Protein AF-A0A968Y5Z3-F1 (afdb_monomer)

Structure (mmCIF, N/CA/C/O backbone):
data_AF-A0A968Y5Z3-F1
#
_entry.id   AF-A0A968Y5Z3-F1
#
loop_
_atom_site.group_PDB
_atom_site.id
_atom_site.type_symbol
_atom_site.label_atom_id
_atom_site.label_alt_id
_atom_site.label_comp_id
_atom_site.label_asym_id
_atom_site.label_entity_id
_atom_site.label_seq_id
_atom_site.pdbx_PDB_ins_code
_atom_site.Cartn_x
_atom_site.Cartn_y
_atom_site.Cartn_z
_atom_site.occupancy
_atom_site.B_iso_or_equiv
_atom_site.auth_seq_id
_atom_site.auth_comp_id
_atom_site.auth_asym_id
_atom_site.auth_atom_id
_atom_site.pdbx_PDB_model_num
ATOM 1 N N . THR A 1 1 ? 39.212 12.136 -32.147 1.00 37.09 1 THR A N 1
ATOM 2 C CA . THR A 1 1 ? 39.948 11.109 -31.379 1.00 37.09 1 THR A CA 1
ATOM 3 C C . THR A 1 1 ? 40.664 11.855 -30.279 1.00 37.09 1 THR A C 1
ATOM 5 O O . THR A 1 1 ? 41.360 12.799 -30.607 1.00 37.09 1 THR A O 1
ATOM 8 N N . ASP A 1 2 ? 40.504 11.615 -28.990 1.00 39.16 2 ASP A N 1
ATOM 9 C CA . ASP A 1 2 ? 39.775 10.607 -28.227 1.00 39.16 2 ASP A CA 1
ATOM 10 C C . ASP A 1 2 ? 39.703 11.128 -26.771 1.00 39.16 2 ASP A C 1
ATOM 12 O O . ASP A 1 2 ? 40.604 11.853 -26.360 1.00 39.16 2 ASP A O 1
ATOM 16 N N . ASN A 1 3 ? 38.614 10.790 -26.075 1.00 37.12 3 ASN A N 1
ATOM 17 C CA . ASN A 1 3 ? 38.412 10.570 -24.626 1.00 37.12 3 ASN A CA 1
ATOM 18 C C . ASN A 1 3 ? 39.207 11.376 -23.563 1.00 37.12 3 ASN A C 1
ATOM 20 O O . ASN A 1 3 ? 40.428 11.388 -23.549 1.00 37.12 3 ASN A O 1
ATOM 24 N N . SER A 1 4 ? 38.577 12.131 -22.648 1.00 42.28 4 SER A N 1
ATOM 25 C CA . SER A 1 4 ? 37.665 11.771 -21.525 1.00 42.28 4 SER A CA 1
ATOM 26 C C . SER A 1 4 ? 38.395 11.638 -20.175 1.00 42.28 4 SER A C 1
ATOM 28 O O . SER A 1 4 ? 39.123 10.675 -19.986 1.00 42.28 4 SER A O 1
ATOM 30 N N . ALA A 1 5 ? 38.062 12.563 -19.253 1.00 43.66 5 ALA A N 1
ATOM 31 C CA . ALA A 1 5 ? 38.069 12.497 -17.773 1.00 43.66 5 ALA A CA 1
ATOM 32 C C . ALA A 1 5 ? 39.408 12.149 -17.061 1.00 43.66 5 ALA A C 1
ATOM 34 O O . ALA A 1 5 ? 40.241 11.423 -17.568 1.00 43.66 5 ALA A O 1
ATOM 35 N N . ILE A 1 6 ? 39.741 12.636 -15.863 1.00 43.03 6 ILE A N 1
ATOM 36 C CA . ILE A 1 6 ? 39.015 12.607 -14.587 1.00 43.03 6 ILE A CA 1
ATOM 37 C C . ILE A 1 6 ? 39.692 13.641 -13.668 1.00 43.03 6 ILE A C 1
ATOM 39 O O . ILE A 1 6 ? 40.919 13.669 -13.589 1.00 43.03 6 ILE A O 1
ATOM 43 N N . ASN A 1 7 ? 38.929 14.428 -12.904 1.00 36.16 7 ASN A N 1
ATOM 44 C CA . ASN A 1 7 ? 39.408 14.827 -11.583 1.00 36.16 7 ASN A CA 1
ATOM 45 C C . ASN A 1 7 ? 38.279 14.815 -10.556 1.00 36.16 7 ASN A C 1
ATOM 47 O O . ASN A 1 7 ? 37.218 15.410 -10.735 1.00 36.16 7 ASN A O 1
ATOM 51 N N . LEU A 1 8 ? 38.561 14.034 -9.522 1.00 50.91 8 LEU A N 1
ATOM 52 C CA . LEU A 1 8 ? 37.775 13.728 -8.345 1.00 50.91 8 LEU A CA 1
ATOM 53 C C . LEU A 1 8 ? 37.646 14.953 -7.436 1.00 50.91 8 LEU A C 1
ATOM 55 O O . LEU A 1 8 ? 38.593 15.723 -7.299 1.00 50.91 8 LEU A O 1
ATOM 59 N N . GLY A 1 9 ? 36.538 15.016 -6.698 1.00 41.41 9 GLY A N 1
ATOM 60 C CA . GLY A 1 9 ? 36.532 15.645 -5.378 1.00 41.41 9 GLY A CA 1
ATOM 61 C C . GLY A 1 9 ? 35.395 16.630 -5.156 1.00 41.41 9 GLY A C 1
ATOM 62 O O . GLY A 1 9 ? 35.517 17.804 -5.483 1.00 41.41 9 GLY A O 1
ATOM 63 N N . GLY A 1 10 ? 34.316 16.162 -4.530 1.00 30.84 10 GLY A N 1
ATOM 64 C CA . GLY A 1 10 ? 33.240 17.019 -4.043 1.00 30.84 10 GLY A CA 1
ATOM 65 C C . GLY A 1 10 ? 32.249 16.238 -3.189 1.00 30.84 10 GLY A C 1
ATOM 66 O O . GLY A 1 10 ? 31.299 15.675 -3.712 1.00 30.84 10 GLY A O 1
ATOM 67 N N . THR A 1 11 ? 32.563 16.163 -1.898 1.00 45.25 11 THR A N 1
ATOM 68 C CA . THR A 1 11 ? 31.740 15.857 -0.717 1.00 45.25 11 THR A CA 1
ATOM 69 C C . THR A 1 11 ? 30.274 15.464 -0.950 1.00 45.25 11 THR A C 1
ATOM 71 O O . THR A 1 11 ? 29.470 16.285 -1.381 1.00 45.25 11 THR A O 1
ATOM 74 N N . VAL A 1 12 ? 29.889 14.254 -0.526 1.00 49.91 12 VAL A N 1
ATOM 75 C CA . VAL A 1 12 ? 28.487 13.944 -0.189 1.00 49.91 12 VAL A CA 1
ATOM 76 C C . VAL A 1 12 ? 28.406 13.442 1.251 1.00 49.91 12 VAL A C 1
ATOM 78 O O . VAL A 1 12 ? 28.542 12.260 1.556 1.00 49.91 12 VAL A O 1
ATOM 81 N N . GLU A 1 13 ? 28.223 14.392 2.162 1.00 42.31 13 GLU A N 1
ATOM 82 C CA . GLU A 1 13 ? 27.732 14.132 3.509 1.00 42.31 13 GLU A CA 1
ATOM 83 C C . GLU A 1 13 ? 26.239 13.771 3.431 1.00 42.31 13 GLU A C 1
ATOM 85 O O . GLU A 1 13 ? 25.446 14.497 2.839 1.00 42.31 13 GLU A O 1
ATOM 90 N N . GLY A 1 14 ? 25.866 12.635 4.028 1.00 47.66 14 GLY A N 1
ATOM 91 C CA . GLY A 1 14 ? 24.551 12.415 4.641 1.00 47.66 14 GLY A CA 1
ATOM 92 C C . GLY A 1 14 ? 23.299 12.722 3.812 1.00 47.66 14 GLY A C 1
ATOM 93 O O . GLY A 1 14 ? 22.448 13.483 4.258 1.00 47.66 14 GLY A O 1
ATOM 94 N N . GLY A 1 15 ? 23.121 12.076 2.662 1.00 36.69 15 GLY A N 1
ATOM 95 C CA . GLY A 1 15 ? 21.826 11.985 1.986 1.00 36.69 15 GLY A CA 1
ATOM 96 C C . GLY A 1 15 ? 21.495 10.518 1.784 1.00 36.69 15 GLY A C 1
ATOM 97 O O . GLY A 1 15 ? 22.310 9.793 1.220 1.00 36.69 15 GLY A O 1
ATOM 98 N N . GLN A 1 16 ? 20.352 10.061 2.298 1.00 39.41 16 GLN A N 1
ATOM 99 C CA . GLN A 1 16 ? 19.882 8.685 2.143 1.00 39.41 16 GLN A CA 1
ATOM 100 C C . GLN A 1 16 ? 20.098 8.237 0.692 1.00 39.41 16 GLN A C 1
ATOM 102 O O . GLN A 1 16 ? 19.520 8.813 -0.228 1.00 39.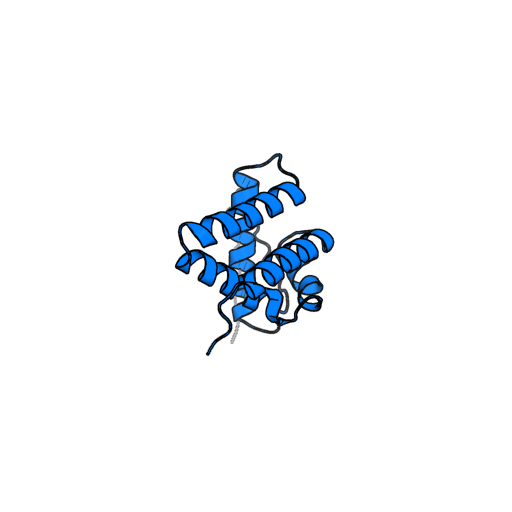41 16 GLN A O 1
ATOM 107 N N . ASN A 1 17 ? 20.966 7.239 0.500 1.00 33.91 17 ASN A N 1
ATOM 108 C CA . ASN A 1 17 ? 21.081 6.509 -0.752 1.00 33.91 17 ASN A CA 1
ATOM 109 C C . ASN A 1 17 ? 19.707 5.883 -0.989 1.00 33.91 17 ASN A C 1
ATOM 111 O O . ASN A 1 17 ? 19.419 4.797 -0.488 1.00 33.91 17 ASN A O 1
ATOM 115 N N . VAL A 1 18 ? 18.832 6.586 -1.706 1.00 41.16 18 VAL A N 1
ATOM 116 C CA . VAL A 1 18 ? 17.717 5.948 -2.388 1.00 41.16 18 VAL A CA 1
ATOM 117 C C . VAL A 1 18 ? 18.409 5.117 -3.446 1.00 41.16 18 VAL A C 1
ATOM 119 O O . VAL A 1 18 ? 18.777 5.615 -4.507 1.00 41.16 18 VAL A O 1
ATOM 122 N N . THR A 1 19 ? 18.750 3.883 -3.086 1.00 43.12 19 THR A N 1
ATOM 123 C CA . THR A 1 19 ? 19.273 2.920 -4.032 1.00 43.12 19 THR A CA 1
ATOM 124 C C . THR A 1 19 ? 18.212 2.855 -5.120 1.00 43.12 19 THR A C 1
ATOM 126 O O . THR A 1 19 ? 17.107 2.368 -4.879 1.00 43.12 19 THR A O 1
ATOM 129 N N . GLN A 1 20 ? 18.496 3.431 -6.291 1.00 42.78 20 GLN A N 1
ATOM 130 C CA . GLN A 1 20 ? 17.753 3.134 -7.507 1.00 42.78 20 GLN A CA 1
ATOM 131 C C . GLN A 1 20 ? 18.045 1.665 -7.797 1.00 42.78 20 GLN A C 1
ATOM 133 O O . GLN A 1 20 ? 18.906 1.319 -8.602 1.00 42.78 20 GLN A O 1
ATOM 138 N N . ASN A 1 21 ? 17.397 0.779 -7.046 1.00 49.06 21 ASN A N 1
ATOM 139 C CA . ASN A 1 21 ? 17.402 -0.629 -7.344 1.00 49.06 21 ASN A CA 1
ATOM 140 C C . ASN A 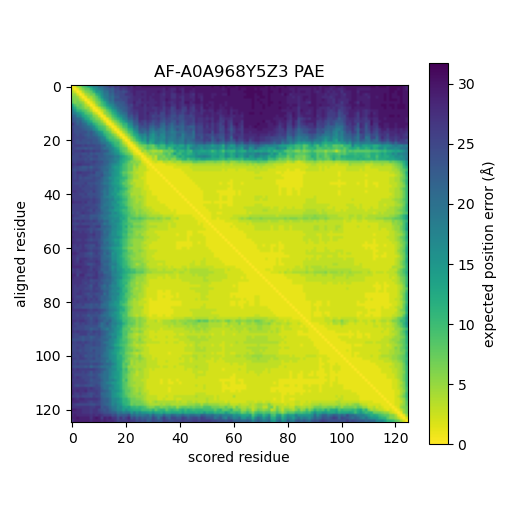1 21 ? 16.776 -0.724 -8.730 1.00 49.06 21 ASN A C 1
ATOM 142 O O . ASN A 1 21 ? 15.618 -0.353 -8.925 1.00 49.06 21 ASN A O 1
ATOM 146 N N . ASN A 1 22 ? 17.577 -1.165 -9.695 1.00 51.72 22 ASN A N 1
ATOM 147 C CA . ASN A 1 22 ? 17.180 -1.384 -11.076 1.00 51.72 22 ASN A CA 1
ATOM 148 C C . ASN A 1 22 ? 16.233 -2.596 -11.142 1.00 51.72 22 ASN A C 1
ATOM 150 O O . ASN A 1 22 ? 16.584 -3.655 -11.662 1.00 51.72 22 ASN A O 1
ATOM 154 N N . TYR A 1 23 ? 15.057 -2.476 -10.525 1.00 60.84 23 TYR A N 1
ATOM 155 C CA . TYR A 1 23 ? 13.988 -3.449 -10.638 1.00 60.84 23 TYR A CA 1
ATOM 156 C C . TYR A 1 23 ? 13.436 -3.351 -12.050 1.00 60.84 23 TYR A C 1
ATOM 158 O O . TYR A 1 23 ? 12.985 -2.293 -12.490 1.00 60.84 23 TYR A O 1
ATOM 166 N N . ASN A 1 24 ? 13.497 -4.466 -12.772 1.00 65.12 24 ASN A N 1
ATOM 167 C CA . ASN A 1 24 ? 12.948 -4.559 -14.112 1.00 65.12 24 ASN A CA 1
ATOM 168 C C . ASN A 1 24 ? 11.419 -4.636 -14.018 1.00 65.12 24 ASN A C 1
ATOM 170 O O . ASN A 1 24 ? 10.837 -5.722 -14.044 1.00 65.12 24 ASN A O 1
ATOM 174 N N . PHE A 1 25 ? 10.783 -3.479 -13.846 1.00 69.19 25 PHE A N 1
ATOM 175 C CA . PHE A 1 25 ? 9.337 -3.367 -13.931 1.00 69.19 25 PHE A CA 1
ATOM 176 C C . PHE A 1 25 ? 8.908 -3.609 -15.382 1.00 69.19 25 PHE A C 1
ATOM 178 O O . PHE A 1 25 ? 9.446 -2.963 -16.283 1.00 69.19 25 PHE A O 1
ATOM 185 N N . PRO A 1 26 ? 7.952 -4.516 -15.635 1.00 65.19 26 PRO A N 1
ATOM 186 C CA . PRO A 1 26 ? 7.441 -4.752 -16.982 1.00 65.19 26 PRO A CA 1
ATOM 187 C C . PRO A 1 26 ? 6.793 -3.504 -17.603 1.00 65.19 26 PRO A C 1
ATOM 189 O O . PRO A 1 26 ? 6.775 -3.385 -18.825 1.00 65.19 26 PRO A O 1
ATOM 192 N N . GLU A 1 27 ? 6.302 -2.563 -16.786 1.00 67.00 27 GLU A N 1
ATOM 193 C CA . GLU A 1 27 ? 5.684 -1.322 -17.256 1.00 67.00 27 GLU A CA 1
ATOM 194 C C . GLU A 1 27 ? 6.342 -0.068 -16.649 1.00 67.00 27 GLU A C 1
ATOM 196 O O . GLU A 1 27 ? 6.495 0.014 -15.428 1.00 67.00 27 GLU A O 1
ATOM 201 N N . PRO A 1 28 ? 6.646 0.974 -17.451 1.00 70.12 28 PRO A N 1
ATOM 202 C CA . PRO A 1 28 ? 7.230 2.224 -16.948 1.00 70.12 28 PRO A CA 1
ATOM 203 C C . PRO A 1 28 ? 6.380 2.909 -15.868 1.00 70.12 28 PRO A C 1
ATOM 205 O O . PRO A 1 28 ? 6.910 3.455 -14.905 1.00 70.12 28 PRO A O 1
ATOM 208 N N . LYS A 1 29 ? 5.047 2.827 -15.992 1.00 84.44 29 LYS A N 1
ATOM 209 C CA . LYS A 1 29 ? 4.103 3.386 -15.009 1.00 84.44 29 LYS A CA 1
ATOM 210 C C . LYS A 1 29 ? 4.138 2.644 -13.673 1.00 84.44 29 LYS A C 1
ATOM 212 O O . LYS A 1 29 ? 3.813 3.229 -12.643 1.00 84.44 29 LYS A O 1
ATOM 217 N N . GLN A 1 30 ? 4.549 1.375 -13.674 1.00 87.06 30 GLN A N 1
ATOM 218 C CA . GLN A 1 30 ? 4.671 0.584 -12.455 1.00 87.06 30 GLN A CA 1
ATOM 219 C C . GLN A 1 30 ? 5.844 1.057 -11.602 1.00 87.06 30 GLN A C 1
ATOM 221 O O . GLN A 1 30 ? 5.707 1.092 -10.383 1.00 87.06 30 GLN A O 1
ATOM 226 N N . ALA A 1 31 ? 6.945 1.503 -12.211 1.00 87.75 31 ALA A N 1
ATOM 227 C CA . ALA A 1 31 ? 8.061 2.092 -11.476 1.00 87.75 31 ALA A CA 1
ATOM 228 C C . ALA A 1 31 ? 7.632 3.368 -10.725 1.00 87.75 31 ALA A C 1
ATOM 230 O O . ALA A 1 31 ? 7.843 3.474 -9.519 1.00 87.75 31 ALA A O 1
ATOM 231 N N . GLU A 1 32 ? 6.959 4.298 -11.410 1.00 90.50 32 GLU A N 1
ATOM 232 C CA . GLU A 1 32 ? 6.470 5.556 -10.821 1.00 90.50 32 GLU A CA 1
ATOM 233 C C . GLU A 1 32 ? 5.426 5.319 -9.716 1.00 90.50 32 GLU A C 1
ATOM 235 O O . GLU A 1 32 ? 5.506 5.897 -8.628 1.00 90.50 32 GLU A O 1
ATOM 240 N N . ALA A 1 33 ? 4.469 4.419 -9.958 1.00 93.38 33 ALA A N 1
ATOM 241 C CA . ALA A 1 33 ? 3.460 4.058 -8.967 1.00 93.38 33 ALA A CA 1
ATOM 242 C C . ALA A 1 33 ? 4.089 3.375 -7.738 1.00 93.38 33 ALA A C 1
ATOM 244 O O . ALA A 1 33 ? 3.717 3.672 -6.602 1.00 93.38 33 ALA A O 1
ATOM 245 N N . THR A 1 34 ? 5.087 2.510 -7.949 1.00 93.19 34 THR A N 1
ATOM 246 C CA . THR A 1 34 ? 5.826 1.851 -6.860 1.00 93.19 34 THR A CA 1
ATOM 247 C C . THR A 1 34 ? 6.623 2.862 -6.050 1.00 93.19 34 THR A C 1
ATOM 249 O O . THR A 1 34 ? 6.595 2.803 -4.823 1.00 93.19 34 THR A O 1
ATOM 252 N N . GLN A 1 35 ? 7.269 3.830 -6.706 1.00 92.19 35 GLN A N 1
ATOM 253 C CA . GLN A 1 35 ? 7.962 4.915 -6.016 1.00 92.19 35 GLN A CA 1
ATOM 254 C C . GLN A 1 35 ? 6.989 5.737 -5.165 1.00 92.19 35 GLN A C 1
ATOM 256 O O . GLN A 1 35 ? 7.256 5.979 -3.994 1.00 92.19 35 GLN A O 1
ATOM 261 N N . THR A 1 36 ? 5.817 6.073 -5.709 1.00 95.25 36 THR A N 1
ATOM 262 C CA . THR A 1 36 ? 4.776 6.816 -4.980 1.00 95.25 36 THR A CA 1
ATOM 263 C C . THR A 1 36 ? 4.327 6.078 -3.712 1.00 95.25 36 THR A C 1
ATOM 265 O O . THR A 1 36 ? 4.154 6.687 -2.654 1.00 95.25 36 THR A O 1
ATOM 268 N N . VAL A 1 37 ? 4.159 4.753 -3.787 1.00 95.94 37 VAL A N 1
ATOM 269 C CA . VAL A 1 37 ? 3.833 3.925 -2.614 1.00 95.94 37 VAL A CA 1
ATOM 270 C C . VAL A 1 37 ? 5.018 3.829 -1.650 1.00 95.94 37 VAL A C 1
A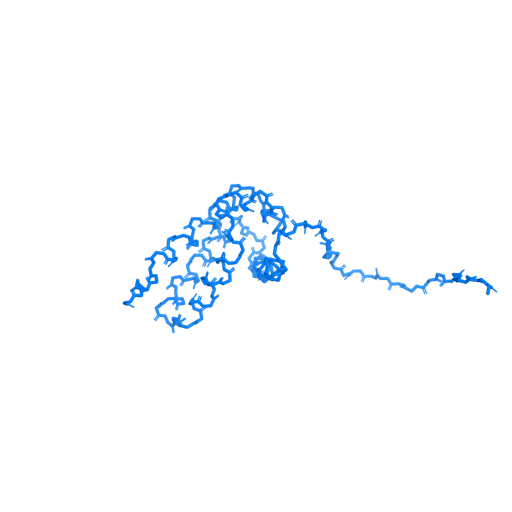TOM 272 O O . VAL A 1 37 ? 4.815 3.919 -0.441 1.00 95.94 37 VAL A O 1
ATOM 275 N N . SER A 1 38 ? 6.247 3.696 -2.151 1.00 94.69 38 SER A N 1
ATOM 276 C CA . SER A 1 38 ? 7.459 3.711 -1.321 1.00 94.69 38 SER A CA 1
ATOM 277 C C . SER A 1 38 ? 7.552 5.0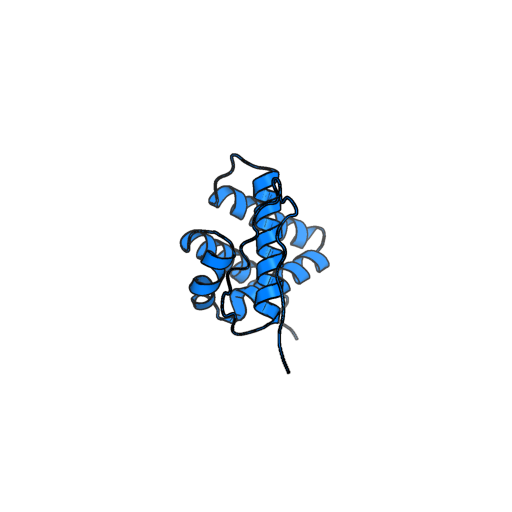03 -0.511 1.00 94.69 38 SER A C 1
ATOM 279 O O . SER A 1 38 ? 7.749 4.950 0.703 1.00 94.69 38 SER A O 1
ATOM 281 N N . ASP A 1 39 ? 7.342 6.154 -1.147 1.00 95.25 39 ASP A N 1
ATOM 282 C CA . ASP A 1 39 ? 7.404 7.462 -0.495 1.00 95.25 39 ASP A CA 1
ATOM 283 C C . ASP A 1 39 ? 6.342 7.591 0.604 1.00 95.25 39 ASP A C 1
ATOM 285 O O . ASP A 1 39 ? 6.645 8.058 1.704 1.00 95.25 39 ASP A O 1
ATOM 289 N N . LEU A 1 40 ? 5.120 7.101 0.356 1.00 95.81 40 LEU A N 1
ATOM 290 C CA . LEU A 1 40 ? 4.071 7.031 1.377 1.00 95.81 40 LEU A CA 1
ATOM 291 C C . LEU A 1 40 ? 4.507 6.177 2.575 1.00 95.81 40 LEU A C 1
ATOM 293 O O . LEU A 1 40 ? 4.391 6.615 3.720 1.00 95.81 40 LEU A O 1
ATOM 297 N N . LEU A 1 41 ? 5.007 4.963 2.332 1.00 94.75 41 LEU A N 1
ATOM 298 C CA . LEU A 1 41 ? 5.426 4.057 3.404 1.00 94.75 41 LEU A CA 1
ATOM 299 C C . LEU A 1 41 ? 6.599 4.635 4.204 1.00 94.75 41 LEU A C 1
ATOM 301 O O . LEU A 1 41 ? 6.630 4.511 5.429 1.00 94.75 41 LEU A O 1
ATOM 305 N N . GLN A 1 42 ? 7.547 5.298 3.539 1.00 93.62 42 GLN A N 1
ATOM 306 C CA . GLN A 1 42 ? 8.659 5.978 4.200 1.00 93.62 42 GLN A CA 1
ATOM 307 C C . GLN A 1 42 ? 8.195 7.172 5.037 1.00 93.62 42 GLN A C 1
ATOM 309 O O . GLN A 1 42 ? 8.691 7.359 6.148 1.00 93.62 42 GLN A O 1
ATOM 314 N N . ASP A 1 43 ? 7.239 7.961 4.549 1.00 95.88 43 ASP A N 1
ATOM 315 C CA . ASP A 1 43 ? 6.682 9.081 5.305 1.00 95.88 43 ASP A CA 1
ATOM 316 C C . ASP A 1 43 ? 5.931 8.597 6.556 1.00 95.88 43 ASP A C 1
ATOM 318 O O . ASP A 1 43 ? 6.132 9.134 7.647 1.00 95.88 43 ASP A O 1
ATOM 322 N N . ILE A 1 44 ? 5.155 7.512 6.446 1.00 95.06 44 ILE A N 1
ATOM 323 C CA . ILE A 1 44 ? 4.512 6.876 7.605 1.00 95.06 44 ILE A CA 1
ATOM 324 C C . ILE A 1 44 ? 5.575 6.374 8.592 1.00 95.06 44 ILE A C 1
ATOM 326 O O . ILE A 1 44 ? 5.503 6.704 9.774 1.00 95.06 44 ILE A O 1
ATOM 330 N N . ARG A 1 45 ? 6.606 5.654 8.127 1.00 94.38 45 ARG A N 1
ATOM 331 C CA . ARG A 1 45 ? 7.724 5.190 8.974 1.00 94.38 45 ARG A CA 1
ATOM 332 C C . ARG A 1 45 ? 8.434 6.339 9.686 1.00 94.38 45 ARG A C 1
ATOM 334 O O . ARG A 1 45 ? 8.790 6.213 10.851 1.00 94.38 45 ARG A O 1
ATOM 341 N N . ARG A 1 46 ? 8.616 7.480 9.016 1.00 95.56 46 ARG A N 1
ATOM 342 C CA . ARG A 1 46 ? 9.241 8.669 9.611 1.00 95.56 46 ARG A CA 1
ATOM 343 C C . ARG A 1 46 ? 8.373 9.283 10.710 1.00 95.56 46 ARG A C 1
ATOM 345 O O . ARG A 1 46 ? 8.908 9.728 11.721 1.00 95.56 46 ARG A O 1
ATOM 352 N N . ARG A 1 47 ? 7.050 9.307 10.526 1.00 96.81 47 ARG A N 1
ATOM 353 C CA . ARG A 1 47 ? 6.093 9.809 11.530 1.00 96.81 47 ARG A CA 1
ATOM 354 C C . ARG A 1 47 ? 5.908 8.844 12.701 1.00 96.81 47 ARG A C 1
ATOM 356 O O . ARG A 1 47 ? 5.693 9.294 13.823 1.00 96.81 47 ARG A O 1
ATOM 363 N N . TYR A 1 48 ? 6.018 7.543 12.447 1.00 95.12 48 TYR A N 1
ATOM 364 C CA . TYR A 1 48 ? 5.824 6.474 13.425 1.00 95.12 48 TYR A CA 1
ATOM 365 C C . TYR A 1 48 ? 7.055 5.554 13.474 1.00 95.12 48 TYR A C 1
ATOM 367 O O . TYR A 1 48 ? 6.973 4.390 13.088 1.00 95.12 48 TYR A O 1
ATOM 375 N N . PRO A 1 49 ? 8.209 6.039 13.968 1.00 93.75 49 PRO A N 1
ATOM 376 C CA . PRO A 1 49 ? 9.477 5.307 13.890 1.00 93.75 49 PRO A CA 1
ATOM 377 C C . PRO A 1 49 ? 9.519 4.019 14.725 1.00 93.75 49 PRO A C 1
ATOM 379 O O . PRO A 1 49 ? 10.420 3.209 14.542 1.00 93.75 49 PRO A O 1
ATOM 382 N N . GLN A 1 50 ? 8.574 3.841 15.652 1.00 95.69 50 GLN A N 1
ATOM 383 C CA . GLN A 1 50 ? 8.444 2.643 16.490 1.00 95.69 50 GLN A CA 1
ATOM 384 C C . GLN A 1 50 ? 7.366 1.673 15.980 1.00 95.69 50 GLN A C 1
ATOM 386 O O . GLN A 1 50 ? 7.176 0.620 16.581 1.00 95.69 50 GLN A O 1
ATOM 391 N N . ALA A 1 51 ? 6.643 2.025 14.911 1.00 94.31 51 ALA A N 1
ATOM 392 C CA . ALA A 1 51 ? 5.594 1.175 14.366 1.00 94.31 51 ALA A CA 1
ATOM 393 C C . ALA A 1 51 ? 6.194 -0.010 13.605 1.00 94.31 51 ALA A C 1
ATOM 395 O O . ALA A 1 51 ? 7.117 0.131 12.800 1.00 94.31 51 ALA A O 1
ATOM 396 N N . THR A 1 52 ? 5.623 -1.184 13.833 1.00 93.94 52 THR A N 1
ATOM 397 C CA . THR A 1 52 ? 5.887 -2.388 13.050 1.00 93.94 52 THR A CA 1
ATOM 398 C C . THR A 1 52 ? 5.327 -2.251 11.631 1.00 93.94 52 THR A C 1
ATOM 400 O O . THR A 1 52 ? 4.417 -1.462 11.373 1.00 93.94 52 THR A O 1
ATOM 403 N N . ASP A 1 53 ? 5.807 -3.074 10.694 1.00 90.38 53 ASP A N 1
ATOM 404 C CA . ASP A 1 53 ? 5.263 -3.098 9.327 1.00 90.38 53 ASP A CA 1
ATOM 405 C C . ASP A 1 53 ? 3.749 -3.383 9.295 1.00 90.38 53 ASP A C 1
ATOM 407 O O . ASP A 1 53 ? 3.036 -2.875 8.431 1.00 90.38 53 ASP A O 1
ATOM 411 N N . ALA A 1 54 ? 3.237 -4.164 10.253 1.00 91.50 54 ALA A N 1
ATOM 412 C CA . ALA A 1 54 ? 1.807 -4.431 10.377 1.00 91.50 54 ALA A CA 1
ATOM 413 C C . ALA A 1 54 ? 1.018 -3.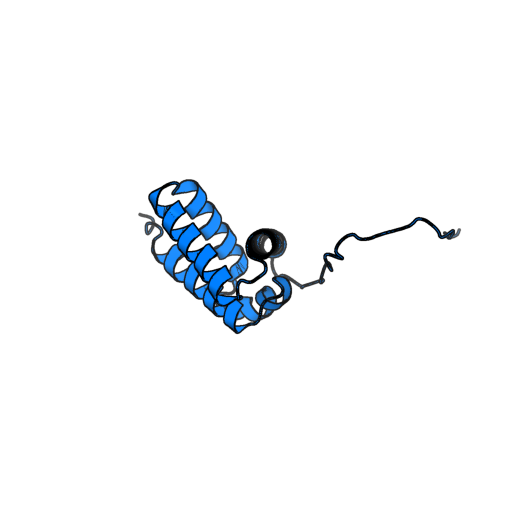171 10.769 1.00 91.50 54 ALA A C 1
ATOM 415 O O . ALA A 1 54 ? -0.007 -2.887 10.155 1.00 91.50 54 ALA A O 1
ATOM 416 N N . GLU A 1 55 ? 1.514 -2.398 11.737 1.00 95.56 55 GLU A N 1
ATOM 417 C CA . GLU A 1 55 ? 0.897 -1.132 12.155 1.00 95.56 55 GLU A CA 1
ATOM 418 C C . GLU A 1 55 ? 0.971 -0.076 11.045 1.00 95.56 55 GLU A C 1
ATOM 420 O O . GLU A 1 55 ? 0.015 0.667 10.830 1.00 95.56 55 GLU A O 1
ATOM 425 N N . ILE A 1 56 ? 2.064 -0.043 10.277 1.00 94.94 56 ILE A N 1
ATOM 426 C CA . ILE A 1 56 ? 2.189 0.823 9.095 1.00 94.94 56 ILE A CA 1
ATOM 427 C C . ILE A 1 56 ? 1.107 0.491 8.063 1.00 94.94 56 ILE A C 1
ATOM 429 O O . ILE A 1 56 ? 0.450 1.398 7.550 1.00 94.94 56 ILE A O 1
ATOM 433 N N . LEU A 1 57 ? 0.882 -0.794 7.771 1.00 94.69 57 LEU A N 1
ATOM 434 C CA . LEU A 1 57 ? -0.189 -1.199 6.857 1.00 94.69 57 LEU A CA 1
ATOM 435 C C . LEU A 1 57 ? -1.581 -0.904 7.412 1.00 94.69 57 LEU A C 1
ATOM 437 O O . LEU A 1 57 ? -2.473 -0.550 6.647 1.00 94.69 57 LEU A O 1
ATOM 441 N N . GLU A 1 58 ? -1.769 -1.000 8.724 1.00 95.75 58 GLU A N 1
ATOM 442 C CA . GLU A 1 58 ? -3.024 -0.615 9.359 1.00 95.75 58 GLU A CA 1
ATOM 443 C C . GLU A 1 58 ? -3.296 0.891 9.215 1.00 95.75 58 GLU A C 1
ATOM 445 O O . GLU A 1 58 ? -4.431 1.292 8.956 1.00 95.75 58 GLU A O 1
ATOM 450 N N . ILE A 1 59 ? -2.262 1.734 9.300 1.00 96.62 59 ILE A N 1
ATOM 451 C CA . ILE A 1 59 ? -2.370 3.174 9.020 1.00 96.62 59 ILE A CA 1
ATOM 452 C C . ILE A 1 59 ? -2.770 3.414 7.559 1.00 96.62 59 ILE A C 1
ATOM 454 O O . ILE A 1 59 ? -3.650 4.237 7.301 1.00 96.62 59 ILE A O 1
ATOM 458 N N . VAL A 1 60 ? -2.165 2.693 6.608 1.00 96.62 60 VAL A N 1
ATOM 459 C CA . VAL A 1 60 ? -2.536 2.777 5.183 1.00 96.62 60 VAL A CA 1
ATOM 460 C C . VAL A 1 60 ? -3.997 2.377 4.978 1.00 96.62 60 VAL A C 1
ATOM 462 O O . VAL A 1 60 ? -4.740 3.101 4.318 1.00 96.62 60 VAL A O 1
ATOM 465 N N . ASP A 1 61 ? -4.426 1.260 5.565 1.00 97.06 61 ASP A N 1
ATOM 466 C CA . ASP A 1 61 ? -5.791 0.750 5.431 1.00 97.06 61 ASP A CA 1
ATOM 467 C C . ASP A 1 61 ? -6.826 1.722 6.010 1.00 97.06 61 ASP A C 1
ATOM 469 O O . ASP A 1 61 ? -7.762 2.136 5.325 1.00 97.06 61 ASP A O 1
ATOM 473 N N . ARG A 1 62 ? -6.607 2.180 7.249 1.00 96.81 62 ARG A N 1
ATOM 474 C CA . ARG A 1 62 ? -7.458 3.192 7.889 1.00 96.81 62 ARG A CA 1
ATOM 475 C C . ARG A 1 62 ? -7.490 4.486 7.078 1.00 96.81 62 ARG A C 1
ATOM 477 O O . ARG A 1 62 ? -8.553 5.080 6.937 1.00 96.81 62 ARG A O 1
ATOM 484 N N . GLY A 1 63 ? -6.353 4.902 6.518 1.00 96.50 63 GLY A N 1
ATOM 485 C CA . GLY A 1 63 ? -6.265 6.072 5.649 1.00 96.50 63 GLY A CA 1
ATOM 486 C C . GLY A 1 63 ? -7.094 5.924 4.373 1.00 96.50 63 GLY A C 1
ATOM 487 O O . GLY A 1 63 ? -7.777 6.866 3.982 1.00 96.50 63 GLY A O 1
ATOM 488 N N . LEU A 1 64 ? -7.086 4.750 3.738 1.00 96.38 64 LEU A N 1
ATOM 489 C CA . LEU A 1 64 ? -7.939 4.473 2.580 1.00 96.38 64 LEU A CA 1
ATOM 490 C C . LEU A 1 64 ? -9.422 4.470 2.960 1.00 96.38 64 LEU A C 1
ATOM 492 O O . LEU A 1 64 ? -10.215 5.100 2.264 1.00 96.38 64 LEU A O 1
ATOM 496 N N . ALA A 1 65 ? -9.792 3.823 4.066 1.00 95.19 65 ALA A N 1
ATOM 497 C CA . ALA A 1 65 ? -11.173 3.788 4.544 1.00 95.19 65 ALA A CA 1
ATOM 498 C C . ALA A 1 65 ? -11.707 5.191 4.891 1.00 95.19 65 ALA A C 1
ATOM 500 O O . ALA A 1 65 ? -12.824 5.542 4.513 1.00 95.19 65 ALA A O 1
ATOM 501 N N . ASP A 1 66 ? -10.894 6.016 5.553 1.00 96.81 66 ASP A N 1
ATOM 502 C CA . ASP A 1 66 ? -11.223 7.411 5.850 1.00 96.81 66 ASP A CA 1
ATOM 503 C C . ASP A 1 66 ? -11.381 8.238 4.565 1.00 96.81 66 ASP A C 1
ATOM 505 O O . ASP A 1 66 ? -12.389 8.921 4.374 1.00 96.81 66 ASP A O 1
ATOM 509 N N . MET A 1 67 ? -10.434 8.115 3.625 1.00 96.38 67 MET A N 1
ATOM 510 C CA . MET A 1 67 ? -10.529 8.794 2.331 1.00 96.38 67 MET A CA 1
ATOM 511 C C . MET A 1 67 ? -11.764 8.352 1.549 1.00 96.38 67 MET A C 1
ATOM 513 O O . MET A 1 67 ? -12.374 9.178 0.885 1.00 96.38 67 MET A O 1
ATOM 517 N N . GLN A 1 68 ? -12.173 7.089 1.621 1.00 93.88 68 GLN A N 1
ATOM 518 C CA . GLN A 1 68 ? -13.365 6.627 0.917 1.00 93.88 68 GLN A CA 1
ATOM 519 C C . GLN A 1 68 ? 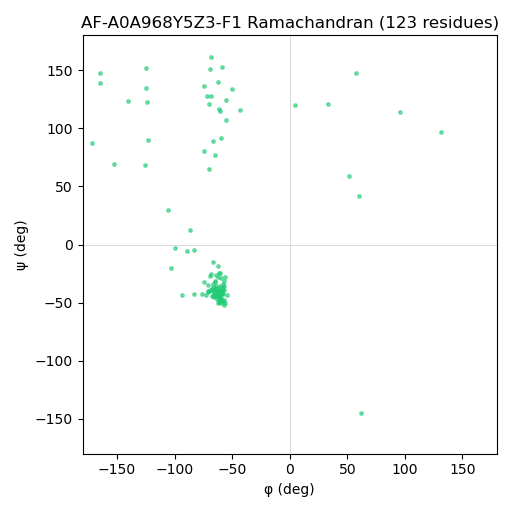-14.626 7.387 1.356 1.00 93.88 68 GLN A C 1
ATOM 521 O O . GLN A 1 68 ? -15.478 7.694 0.524 1.00 93.88 68 GLN A O 1
ATOM 526 N N . GLN A 1 69 ? -14.731 7.713 2.647 1.00 93.19 69 GLN A N 1
ATOM 527 C CA . GLN A 1 69 ? -15.877 8.425 3.216 1.00 93.19 69 GLN A CA 1
ATOM 528 C C . GLN A 1 69 ? -15.765 9.940 3.026 1.00 93.19 69 GLN A C 1
ATOM 530 O O . GLN A 1 69 ? -16.742 10.596 2.671 1.00 93.19 69 GLN A O 1
ATOM 535 N N . ASN A 1 70 ? -14.568 10.489 3.242 1.00 96.00 70 ASN A N 1
ATOM 536 C CA . ASN A 1 70 ? -14.358 11.931 3.374 1.00 96.00 70 ASN A CA 1
ATOM 537 C C . ASN A 1 70 ? -13.762 12.587 2.118 1.00 96.00 70 ASN A C 1
ATOM 539 O O . ASN A 1 70 ? -13.865 13.799 1.940 1.00 96.00 70 ASN A O 1
ATOM 543 N N . ASN A 1 71 ? -13.120 11.813 1.239 1.00 96.38 71 ASN A N 1
ATOM 544 C CA . ASN A 1 71 ? -12.487 12.293 0.008 1.00 96.38 71 ASN A CA 1
ATOM 545 C C . ASN A 1 71 ? -12.439 11.198 -1.089 1.00 96.38 71 ASN A C 1
ATOM 547 O O . ASN A 1 71 ? -11.359 10.692 -1.432 1.00 96.38 71 ASN A O 1
ATOM 551 N N . PRO A 1 72 ? -13.599 10.812 -1.654 1.00 93.69 72 PRO A N 1
ATOM 552 C CA . PRO A 1 72 ? -13.712 9.663 -2.554 1.00 93.69 72 PRO A CA 1
ATOM 553 C C . PRO A 1 72 ? -12.896 9.810 -3.846 1.00 93.69 72 PRO A C 1
ATOM 555 O O . PRO A 1 72 ? -12.439 8.814 -4.405 1.00 93.69 72 PRO A O 1
ATOM 558 N N . GLU A 1 73 ? -12.655 11.038 -4.318 1.00 95.50 73 GLU A N 1
ATOM 559 C CA . GLU A 1 73 ? -11.788 11.285 -5.477 1.00 95.50 73 GLU A CA 1
ATOM 560 C C . GLU A 1 73 ? -10.329 10.927 -5.182 1.00 95.50 73 GLU A C 1
ATOM 562 O O . GLU A 1 73 ? -9.662 10.284 -5.995 1.00 95.50 73 GLU A O 1
ATOM 567 N N . LYS A 1 74 ? -9.822 11.318 -4.007 1.00 95.44 74 LYS A N 1
ATOM 568 C CA . LYS A 1 74 ? -8.465 10.969 -3.575 1.00 95.44 74 LYS A CA 1
ATOM 569 C C . LYS A 1 74 ? -8.340 9.476 -3.285 1.00 95.44 74 LYS A C 1
ATOM 571 O O . LYS A 1 74 ? -7.330 8.883 -3.656 1.00 95.44 74 LYS A O 1
ATOM 576 N N . TRP A 1 75 ? -9.360 8.873 -2.677 1.00 96.56 75 TRP A N 1
ATOM 577 C CA . TRP A 1 75 ? -9.424 7.423 -2.495 1.00 96.56 75 TRP A CA 1
ATOM 578 C C . TRP A 1 75 ? -9.313 6.692 -3.835 1.00 96.56 75 TRP A C 1
ATOM 580 O O . TRP A 1 75 ? -8.437 5.845 -3.994 1.00 96.56 75 TRP A O 1
ATOM 590 N N . A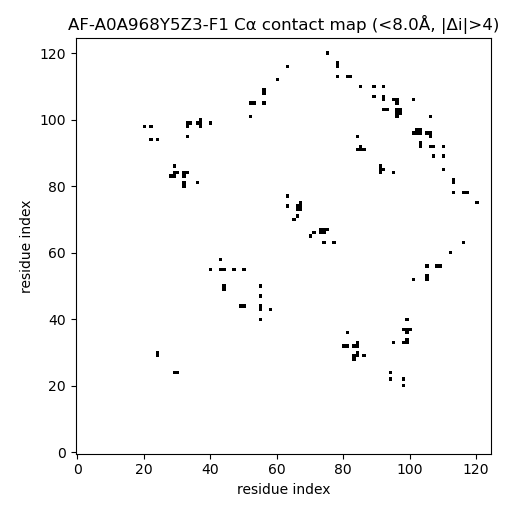RG A 1 76 ? -10.116 7.082 -4.835 1.00 95.88 76 ARG A N 1
ATOM 591 C CA . ARG A 1 76 ? -10.080 6.469 -6.170 1.00 95.88 76 ARG A CA 1
ATOM 592 C C . ARG A 1 76 ? -8.697 6.573 -6.814 1.00 95.88 76 ARG A C 1
ATOM 594 O O . ARG A 1 76 ? -8.204 5.574 -7.320 1.00 95.88 76 ARG A O 1
ATOM 601 N N . LYS A 1 77 ? -8.032 7.730 -6.712 1.00 95.88 77 LYS A N 1
ATOM 602 C CA . LYS A 1 77 ? -6.651 7.905 -7.200 1.00 95.88 77 LYS A CA 1
ATOM 603 C C . LYS A 1 77 ? -5.668 6.934 -6.543 1.00 95.88 77 LYS A C 1
ATOM 605 O O . LYS A 1 77 ? -4.823 6.376 -7.232 1.00 95.88 77 LYS A O 1
ATOM 610 N N . TRP A 1 78 ? -5.771 6.711 -5.233 1.00 97.06 78 TRP A N 1
ATOM 611 C CA . TRP A 1 78 ? -4.916 5.738 -4.548 1.00 97.06 78 TRP A CA 1
ATOM 612 C C . TRP A 1 78 ? -5.217 4.297 -4.958 1.00 97.06 78 TRP A C 1
ATOM 614 O O . TRP A 1 78 ? -4.284 3.521 -5.154 1.00 97.06 78 TRP A O 1
ATOM 624 N N . VAL A 1 79 ? -6.491 3.944 -5.145 1.00 96.19 79 VAL A N 1
ATOM 625 C CA . VAL A 1 79 ? -6.870 2.630 -5.686 1.00 96.19 79 VAL A CA 1
ATOM 626 C C . VAL A 1 79 ? -6.316 2.442 -7.103 1.00 96.19 79 VAL A C 1
ATOM 628 O O . VAL A 1 79 ? -5.788 1.373 -7.403 1.00 96.19 79 VAL A O 1
ATOM 631 N N . ASP A 1 80 ? -6.349 3.479 -7.944 1.00 95.56 80 ASP A N 1
ATOM 632 C CA . ASP A 1 80 ? -5.776 3.449 -9.293 1.00 95.56 80 ASP A CA 1
ATOM 633 C C . ASP A 1 80 ? -4.245 3.282 -9.256 1.00 95.56 80 ASP A C 1
ATOM 635 O O . ASP A 1 80 ? -3.710 2.432 -9.967 1.00 95.56 80 ASP A O 1
ATOM 639 N N . ILE A 1 81 ? -3.532 4.005 -8.381 1.00 96.25 81 ILE A N 1
ATOM 640 C CA . ILE A 1 81 ? -2.079 3.834 -8.175 1.00 96.25 81 ILE A CA 1
ATOM 641 C C . ILE A 1 81 ? -1.764 2.392 -7.766 1.00 96.25 81 ILE A C 1
ATOM 643 O O . ILE A 1 81 ? -0.897 1.752 -8.362 1.00 96.25 81 ILE A O 1
ATOM 647 N N . LEU A 1 82 ? -2.495 1.848 -6.789 1.00 96.12 82 LEU A N 1
ATOM 648 C CA . LEU A 1 82 ? -2.303 0.471 -6.333 1.00 96.12 82 LEU A CA 1
ATOM 649 C C . LEU A 1 82 ? -2.637 -0.551 -7.430 1.00 96.12 82 LEU A C 1
ATOM 651 O O . LEU A 1 82 ? -1.977 -1.585 -7.517 1.00 96.12 82 LEU A O 1
ATOM 655 N N . SER A 1 83 ? -3.591 -0.250 -8.316 1.00 95.00 83 SER A N 1
ATOM 656 C CA . SER A 1 83 ? -3.892 -1.110 -9.465 1.00 95.00 83 SER A CA 1
ATOM 657 C C . SER A 1 83 ? -2.719 -1.218 -10.440 1.00 95.00 83 SER A C 1
ATOM 659 O O . SER A 1 83 ? -2.462 -2.299 -10.962 1.00 95.00 83 SER A O 1
ATOM 661 N N . VAL A 1 84 ? -1.963 -0.129 -10.622 1.00 94.88 84 VAL A N 1
ATOM 662 C CA . VAL A 1 84 ? -0.756 -0.102 -11.456 1.00 94.88 84 VAL A CA 1
ATOM 663 C C . VAL A 1 84 ? 0.389 -0.844 -10.765 1.00 94.88 84 VAL A C 1
ATOM 665 O O . VAL A 1 84 ? 1.057 -1.665 -11.390 1.00 94.88 84 VAL A O 1
ATOM 668 N N . VAL A 1 85 ? 0.580 -0.625 -9.459 1.00 94.25 85 VAL A N 1
ATOM 669 C CA . VAL A 1 85 ? 1.561 -1.366 -8.639 1.00 94.25 85 VAL A CA 1
ATOM 670 C C . VAL A 1 85 ? 1.335 -2.876 -8.755 1.00 94.25 85 VAL A C 1
ATOM 672 O O . VAL A 1 85 ? 2.285 -3.632 -8.958 1.00 94.25 85 VAL A O 1
ATOM 675 N N . PHE A 1 86 ? 0.078 -3.317 -8.703 1.00 94.75 86 PHE A N 1
ATOM 676 C CA . PHE A 1 86 ? -0.307 -4.726 -8.719 1.00 94.75 86 PHE A CA 1
ATOM 677 C C . PHE A 1 86 ? -0.900 -5.203 -10.053 1.00 94.75 86 PHE A C 1
ATOM 679 O O . PHE A 1 86 ? -1.702 -6.138 -10.061 1.00 94.75 86 PHE A O 1
ATOM 686 N N . ALA A 1 87 ? -0.498 -4.621 -11.189 1.00 89.31 87 ALA A N 1
ATOM 687 C CA . ALA A 1 87 ? -1.022 -4.995 -12.511 1.00 89.31 87 ALA A CA 1
ATOM 688 C C . ALA A 1 87 ? -0.850 -6.498 -12.841 1.00 89.31 87 ALA A C 1
ATOM 690 O O . ALA A 1 87 ? -1.681 -7.089 -13.527 1.00 89.31 87 ALA A O 1
ATOM 691 N N . GLY A 1 88 ? 0.176 -7.152 -12.277 1.00 84.94 88 GLY A N 1
ATOM 692 C CA . GLY A 1 88 ? 0.405 -8.604 -12.360 1.00 84.94 88 GLY A CA 1
ATOM 693 C C . GLY A 1 88 ? -0.310 -9.447 -11.290 1.00 84.94 88 GLY A C 1
ATOM 694 O O . GLY A 1 88 ? 0.039 -10.610 -11.091 1.00 84.94 88 GLY A O 1
ATOM 695 N N . GLY A 1 89 ? -1.259 -8.871 -10.548 1.00 89.50 89 GLY A N 1
ATOM 696 C CA . GLY A 1 89 ? -1.932 -9.531 -9.431 1.00 89.50 89 GLY A CA 1
ATOM 697 C C . GLY A 1 89 ? -0.968 -9.912 -8.303 1.00 89.50 89 GLY A C 1
ATOM 698 O O . GLY A 1 89 ? 0.018 -9.223 -8.040 1.00 89.50 89 GLY A O 1
ATOM 699 N N . VAL A 1 90 ? -1.231 -11.048 -7.653 1.00 90.44 90 VAL A N 1
ATOM 700 C CA . VAL A 1 90 ? -0.398 -11.575 -6.556 1.00 90.44 90 VAL A CA 1
ATOM 701 C C . VAL A 1 90 ? 1.055 -11.845 -6.982 1.00 90.44 90 VAL A C 1
ATOM 703 O O . VAL A 1 90 ? 1.973 -11.721 -6.175 1.00 90.44 90 VAL A O 1
ATOM 706 N N . GLU A 1 91 ? 1.300 -12.158 -8.258 1.00 90.50 91 GLU A N 1
ATOM 707 C CA . GLU A 1 91 ? 2.653 -12.421 -8.761 1.00 90.50 91 GLU A CA 1
ATOM 708 C C . GLU A 1 91 ? 3.516 -11.151 -8.794 1.00 90.50 91 GLU A C 1
ATOM 710 O O . GLU A 1 91 ? 4.730 -11.232 -8.591 1.00 90.50 91 GLU A O 1
ATOM 715 N N . ALA A 1 92 ? 2.901 -9.968 -8.933 1.00 90.56 92 ALA A N 1
ATOM 716 C CA . ALA A 1 92 ? 3.613 -8.689 -8.884 1.00 90.56 92 ALA A CA 1
ATOM 717 C C . ALA A 1 92 ? 4.306 -8.452 -7.530 1.00 90.56 92 ALA A C 1
ATOM 719 O O . ALA A 1 92 ? 5.320 -7.760 -7.469 1.00 90.56 92 ALA A O 1
ATOM 720 N N . ILE A 1 93 ? 3.827 -9.073 -6.446 1.00 93.56 93 ILE A N 1
ATOM 721 C CA . ILE A 1 93 ? 4.387 -8.910 -5.094 1.00 93.56 93 ILE A CA 1
ATOM 722 C C . ILE A 1 93 ? 5.870 -9.298 -5.047 1.00 93.56 93 ILE A C 1
ATOM 724 O O . ILE A 1 93 ? 6.642 -8.659 -4.336 1.00 93.56 93 ILE A O 1
ATOM 728 N N . LYS A 1 94 ? 6.295 -10.298 -5.832 1.00 91.50 94 LYS A N 1
ATOM 729 C CA . LYS A 1 94 ? 7.697 -10.756 -5.879 1.00 91.50 94 LYS A CA 1
ATOM 730 C C . LYS A 1 94 ? 8.654 -9.678 -6.398 1.00 91.50 94 LYS A C 1
ATOM 732 O O . LYS A 1 94 ? 9.832 -9.701 -6.060 1.00 91.50 94 LYS A O 1
ATOM 737 N N . ILE A 1 95 ? 8.143 -8.748 -7.203 1.00 89.81 95 ILE A N 1
ATOM 738 C CA . ILE A 1 95 ? 8.890 -7.619 -7.768 1.00 89.81 95 ILE A CA 1
ATOM 739 C C . ILE A 1 95 ? 8.739 -6.393 -6.858 1.00 89.81 95 ILE A C 1
ATOM 741 O O . ILE A 1 95 ? 9.716 -5.714 -6.552 1.00 89.81 95 ILE A O 1
ATOM 745 N N . ILE A 1 96 ? 7.516 -6.138 -6.388 1.00 90.75 96 ILE A N 1
ATOM 746 C CA . ILE A 1 96 ? 7.152 -4.922 -5.657 1.00 90.75 96 ILE A CA 1
ATOM 747 C C . ILE A 1 96 ? 7.640 -4.937 -4.207 1.00 90.75 96 ILE A C 1
ATOM 749 O O . ILE A 1 96 ? 8.140 -3.923 -3.737 1.00 90.75 96 ILE A O 1
ATOM 753 N N . ALA A 1 97 ? 7.526 -6.054 -3.480 1.00 91.56 97 ALA A N 1
ATOM 754 C CA . ALA A 1 97 ? 7.904 -6.086 -2.064 1.00 91.56 97 ALA A CA 1
ATOM 755 C C . ALA A 1 97 ? 9.392 -5.731 -1.839 1.00 91.56 97 ALA A C 1
ATOM 757 O O . ALA A 1 97 ? 9.666 -4.849 -1.021 1.00 91.56 97 ALA A O 1
ATOM 758 N N . PRO A 1 98 ? 10.350 -6.283 -2.615 1.00 90.31 98 PRO A N 1
ATOM 759 C CA . PRO A 1 98 ? 11.735 -5.823 -2.566 1.00 90.31 98 PRO A CA 1
ATOM 760 C C . PRO A 1 98 ? 11.890 -4.336 -2.917 1.00 90.31 98 PRO A C 1
ATOM 762 O O . PRO A 1 98 ? 12.626 -3.628 -2.235 1.00 90.31 98 PRO A O 1
ATOM 765 N N . ALA A 1 99 ? 11.168 -3.844 -3.931 1.00 88.94 99 ALA A N 1
ATOM 766 C CA . ALA A 1 99 ? 11.220 -2.442 -4.351 1.00 88.94 99 ALA A CA 1
ATOM 767 C C . ALA A 1 99 ? 10.698 -1.457 -3.302 1.00 88.94 99 ALA A C 1
ATOM 769 O O . ALA A 1 99 ? 11.216 -0.351 -3.185 1.00 88.94 99 ALA A O 1
ATOM 770 N N . LEU A 1 100 ? 9.721 -1.873 -2.500 1.00 89.44 100 LEU A N 1
ATOM 771 C CA . LEU A 1 100 ? 9.204 -1.098 -1.376 1.00 89.44 100 LEU A CA 1
ATOM 772 C C . LEU A 1 100 ? 10.048 -1.257 -0.098 1.00 89.44 100 LEU A C 1
ATOM 774 O O . LEU A 1 100 ? 9.757 -0.617 0.914 1.00 89.44 100 LEU A O 1
ATOM 778 N N . GLY A 1 101 ? 11.071 -2.121 -0.105 1.00 88.69 101 GLY A N 1
ATOM 779 C CA . GLY A 1 101 ? 11.85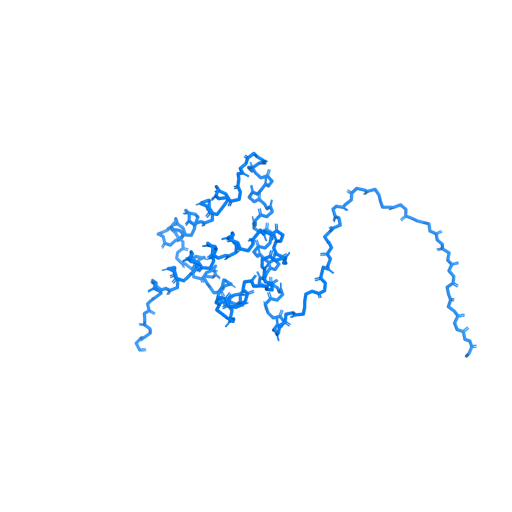4 -2.442 1.088 1.00 88.69 101 GLY A CA 1
ATOM 780 C C . GLY A 1 101 ? 10.990 -3.046 2.201 1.00 88.69 101 GLY A C 1
ATOM 781 O O . GLY A 1 101 ? 11.117 -2.656 3.366 1.00 88.69 101 GLY A O 1
ATOM 782 N N . ILE A 1 102 ? 10.063 -3.939 1.838 1.00 89.81 102 ILE A N 1
ATOM 783 C CA . ILE A 1 102 ? 9.167 -4.642 2.766 1.00 89.81 102 ILE A CA 1
ATOM 784 C C . ILE A 1 102 ? 9.280 -6.166 2.590 1.00 89.81 102 ILE A C 1
ATOM 786 O O . ILE A 1 102 ? 9.559 -6.641 1.485 1.00 89.81 102 ILE A O 1
ATOM 790 N N . PRO A 1 103 ? 9.019 -6.965 3.641 1.00 92.38 103 PRO A N 1
ATOM 791 C CA . PRO A 1 103 ? 8.880 -8.415 3.505 1.00 92.38 103 PRO A CA 1
ATOM 792 C C . PRO A 1 103 ? 7.750 -8.809 2.538 1.00 92.38 103 PRO A C 1
ATOM 794 O O . PRO A 1 103 ? 6.750 -8.097 2.404 1.00 92.38 103 PRO A O 1
ATOM 797 N N . ILE A 1 104 ? 7.860 -9.981 1.904 1.00 93.38 104 ILE A N 1
ATOM 798 C CA . ILE A 1 104 ? 6.853 -10.485 0.947 1.00 93.38 104 ILE A CA 1
ATOM 799 C C . ILE A 1 104 ? 5.470 -10.596 1.603 1.00 93.38 104 ILE A C 1
ATOM 801 O O . ILE A 1 104 ? 4.458 -10.288 0.977 1.00 93.38 104 ILE A O 1
ATOM 805 N N . GLU A 1 105 ? 5.409 -11.003 2.868 1.00 94.06 105 GLU A N 1
ATOM 806 C CA . GLU A 1 105 ? 4.181 -11.125 3.657 1.00 94.06 105 GLU A CA 1
ATOM 807 C C . GLU A 1 105 ? 3.479 -9.774 3.830 1.00 94.06 105 GLU A C 1
ATOM 809 O O . GLU A 1 105 ? 2.253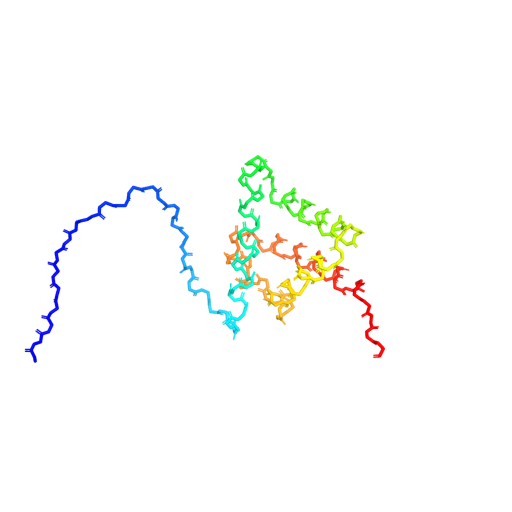 -9.696 3.762 1.00 94.06 105 GLU A O 1
ATOM 814 N N . ILE A 1 106 ? 4.252 -8.702 3.997 1.00 94.00 106 ILE A N 1
ATOM 815 C CA . ILE A 1 106 ? 3.742 -7.329 4.078 1.00 94.00 106 ILE A CA 1
ATOM 816 C C . ILE A 1 106 ? 3.250 -6.883 2.696 1.00 94.00 106 ILE A C 1
ATOM 818 O O . ILE A 1 106 ? 2.163 -6.320 2.582 1.00 94.00 106 ILE A O 1
ATOM 822 N N . GLY A 1 107 ? 3.964 -7.238 1.625 1.00 95.19 107 GLY A N 1
ATOM 823 C CA . GLY A 1 107 ? 3.492 -7.029 0.253 1.00 95.19 107 GLY A CA 1
ATOM 824 C C . GLY A 1 107 ? 2.160 -7.731 -0.053 1.00 95.19 107 GLY A C 1
ATOM 825 O O . GLY A 1 107 ? 1.285 -7.135 -0.679 1.00 95.19 107 GLY A O 1
ATOM 826 N N . LYS A 1 108 ? 1.959 -8.962 0.441 1.00 96.38 108 LYS A N 1
ATOM 827 C CA . LYS A 1 108 ? 0.677 -9.691 0.340 1.00 96.38 108 LYS A CA 1
ATOM 828 C C . LYS A 1 108 ? -0.454 -8.968 1.056 1.00 96.38 108 LYS A C 1
ATOM 830 O O . LYS A 1 108 ? -1.511 -8.779 0.466 1.00 96.38 108 LYS A O 1
ATOM 835 N N . ARG A 1 109 ? -0.221 -8.501 2.282 1.00 96.06 109 ARG A N 1
ATOM 836 C CA . ARG A 1 109 ? -1.229 -7.732 3.026 1.00 96.06 109 ARG A CA 1
ATOM 837 C C . ARG A 1 109 ? -1.590 -6.421 2.330 1.00 96.06 109 ARG A C 1
ATOM 839 O O . ARG A 1 109 ? -2.763 -6.066 2.265 1.00 96.06 109 ARG A O 1
ATOM 846 N N . LEU A 1 110 ? -0.611 -5.720 1.756 1.00 96.56 110 LEU A N 1
ATOM 847 C CA . LEU A 1 110 ? -0.877 -4.518 0.964 1.00 96.56 110 LEU A CA 1
ATOM 848 C C . LEU A 1 110 ? -1.727 -4.826 -0.282 1.00 96.56 110 LEU A C 1
ATOM 850 O O . LEU A 1 110 ? -2.647 -4.072 -0.598 1.00 96.56 110 LEU A O 1
ATOM 854 N N . TYR A 1 111 ? -1.469 -5.953 -0.952 1.00 96.62 111 TYR A N 1
ATOM 855 C CA . TYR A 1 111 ? -2.302 -6.429 -2.058 1.00 96.62 111 TYR A CA 1
ATOM 856 C C . TYR A 1 111 ? -3.741 -6.738 -1.614 1.00 96.62 111 TYR A C 1
ATOM 858 O O . TYR A 1 111 ? -4.683 -6.354 -2.300 1.00 96.62 111 TYR A O 1
ATOM 866 N N . GLU A 1 112 ? -3.934 -7.381 -0.460 1.00 96.81 112 GLU A N 1
ATOM 867 C CA . GLU A 1 112 ? -5.267 -7.671 0.095 1.00 96.81 112 GLU A CA 1
ATOM 868 C C . GLU A 1 112 ? -6.057 -6.391 0.411 1.00 96.81 112 GLU A C 1
ATOM 870 O O . GLU A 1 112 ? -7.255 -6.312 0.128 1.00 96.81 112 GLU A O 1
ATOM 875 N N . ILE A 1 113 ? -5.389 -5.366 0.959 1.00 96.69 113 ILE A N 1
ATOM 876 C CA . ILE A 1 113 ? -5.980 -4.038 1.179 1.00 96.69 113 ILE A CA 1
ATOM 877 C C . ILE A 1 113 ? -6.432 -3.438 -0.157 1.00 96.69 113 ILE A C 1
ATOM 879 O O . ILE A 1 113 ? -7.575 -2.989 -0.276 1.00 96.69 113 ILE A O 1
ATOM 883 N N . TYR A 1 114 ? -5.562 -3.457 -1.170 1.00 96.06 114 TYR A N 1
ATOM 884 C CA . TYR A 1 114 ? -5.895 -2.996 -2.517 1.00 96.06 114 TYR A CA 1
ATOM 885 C C . TYR A 1 114 ? -7.098 -3.746 -3.099 1.00 96.06 114 TYR A C 1
ATOM 887 O O . TYR A 1 114 ? -8.055 -3.104 -3.531 1.00 96.06 114 TYR A O 1
ATOM 895 N N . ASP A 1 115 ? -7.081 -5.081 -3.098 1.00 95.88 115 ASP A N 1
ATOM 896 C CA . ASP A 1 115 ? -8.113 -5.877 -3.760 1.00 95.88 115 ASP A CA 1
ATOM 897 C C . ASP A 1 115 ? -9.487 -5.646 -3.116 1.00 95.88 115 ASP A C 1
ATOM 899 O O . ASP A 1 115 ? -10.462 -5.386 -3.825 1.00 95.88 115 ASP A O 1
ATOM 903 N N . ARG A 1 116 ? -9.552 -5.589 -1.778 1.00 95.62 116 ARG A N 1
ATOM 904 C CA . ARG A 1 116 ? -10.776 -5.220 -1.051 1.00 95.62 116 ARG A CA 1
ATOM 905 C C . ARG A 1 116 ? -11.278 -3.823 -1.422 1.00 95.62 116 ARG A C 1
ATOM 907 O O . ARG A 1 116 ? -12.484 -3.624 -1.547 1.00 95.62 116 ARG A O 1
ATOM 914 N N . ASN A 1 117 ? -10.390 -2.840 -1.568 1.00 94.19 117 ASN A N 1
ATOM 915 C CA . ASN A 1 117 ? -10.783 -1.477 -1.940 1.00 94.19 117 ASN A CA 1
ATOM 916 C C . ASN A 1 117 ? -11.247 -1.400 -3.402 1.00 94.19 117 ASN A C 1
ATOM 918 O O . ASN A 1 117 ? -12.272 -0.789 -3.692 1.00 94.19 117 ASN A O 1
ATOM 922 N N . ARG A 1 118 ? -10.564 -2.085 -4.326 1.00 92.69 118 ARG A N 1
ATOM 923 C CA . ARG A 1 118 ? -10.960 -2.146 -5.739 1.00 92.69 118 ARG A CA 1
ATOM 924 C C . ARG A 1 118 ? -12.354 -2.739 -5.919 1.00 92.69 118 ARG A C 1
ATOM 926 O O . ARG A 1 118 ? -13.119 -2.242 -6.739 1.00 92.69 118 ARG A O 1
ATOM 933 N N . GLN A 1 119 ? -12.704 -3.777 -5.159 1.00 90.81 119 GLN A N 1
ATOM 934 C CA . GLN A 1 119 ? -14.032 -4.401 -5.226 1.00 90.81 119 GLN A CA 1
ATOM 935 C C . GLN A 1 119 ? -15.179 -3.451 -4.834 1.00 90.81 119 GLN A C 1
ATOM 937 O O . GLN A 1 119 ? -16.330 -3.713 -5.181 1.00 90.81 119 GLN A O 1
ATOM 942 N N . GLN A 1 120 ? -14.871 -2.351 -4.142 1.00 85.75 120 GLN A N 1
ATOM 943 C CA . GLN A 1 120 ? -15.837 -1.324 -3.748 1.00 85.75 120 GLN A CA 1
ATOM 944 C C . GLN A 1 120 ? -16.009 -0.223 -4.801 1.00 85.75 120 GLN A C 1
ATOM 946 O O . GLN A 1 120 ? -16.877 0.638 -4.648 1.00 85.75 120 GLN A O 1
ATOM 951 N N . LEU A 1 121 ? -15.217 -0.232 -5.881 1.00 81.00 121 LEU A N 1
ATOM 952 C CA . LEU A 1 121 ? -15.466 0.651 -7.015 1.00 81.00 121 LEU A CA 1
ATOM 953 C C . LEU A 1 121 ? -16.830 0.312 -7.637 1.00 81.00 121 LEU A C 1
ATOM 955 O O . LEU A 1 121 ? -17.168 -0.870 -7.771 1.00 81.00 121 LEU A O 1
ATOM 959 N N . PRO A 1 122 ? -17.619 1.321 -8.053 1.00 73.62 122 PRO A N 1
ATOM 960 C CA . PRO A 1 122 ? -18.863 1.064 -8.757 1.00 73.62 122 PRO A CA 1
ATOM 961 C C . PRO A 1 122 ? -18.569 0.204 -9.986 1.00 73.62 122 PRO A C 1
ATOM 963 O O . PRO A 1 122 ? -17.752 0.580 -10.831 1.00 73.62 122 PRO A O 1
ATOM 966 N N . LYS A 1 123 ? -19.238 -0.948 -10.096 1.00 64.94 123 LYS A N 1
ATOM 967 C CA . LYS A 1 123 ? -19.214 -1.737 -11.329 1.00 64.94 123 LYS A CA 1
ATOM 968 C C . LYS A 1 123 ? -19.816 -0.853 -12.418 1.00 64.94 123 LYS A C 1
ATOM 970 O O . LYS A 1 123 ? -20.957 -0.415 -12.275 1.00 64.94 123 LYS A O 1
ATOM 975 N N . GLY A 1 124 ? -19.019 -0.516 -13.432 1.00 55.56 124 GLY A N 1
ATOM 976 C CA . GLY A 1 124 ? -19.467 0.320 -14.544 1.00 55.56 124 GLY A CA 1
ATOM 977 C C . GLY A 1 124 ? -20.778 -0.219 -15.120 1.00 55.56 124 GLY A C 1
ATOM 978 O O . GLY A 1 124 ? -20.919 -1.433 -15.277 1.00 55.56 124 GLY A O 1
ATOM 979 N N . LYS A 1 125 ? -21.738 0.682 -15.348 1.00 36.81 125 LYS A N 1
ATOM 980 C CA . LYS A 1 125 ? -22.912 0.400 -16.180 1.00 36.81 125 LYS A CA 1
ATOM 981 C C . LYS A 1 125 ? -22.498 0.302 -17.640 1.00 36.81 125 LYS A C 1
ATOM 983 O O . LYS A 1 125 ? -21.585 1.069 -18.019 1.00 36.81 125 LYS A O 1
#

Radius of gyration: 18.22 Å; Cα contacts (8 Å, |Δi|>4): 79; chains: 1; bounding box: 63×29×48 Å

Solvent-accessible surface area (backbone atoms only — not comparable to full-atom values): 7587 Å² total; per-residue (Å²): 141,79,86,83,90,86,84,88,89,81,87,82,80,91,67,85,79,75,71,79,69,86,69,87,58,95,42,78,66,30,50,56,31,41,49,55,52,32,52,51,54,51,52,51,41,68,76,39,76,85,56,49,75,68,54,50,50,48,51,53,49,52,51,46,58,49,26,52,76,78,35,50,69,62,28,49,53,51,50,51,39,47,47,47,46,36,68,62,47,80,67,26,33,77,61,45,10,64,74,52,73,44,56,60,70,56,31,49,52,53,49,52,54,45,52,61,53,54,71,68,51,80,78,80,129

Mean predicted aligned error: 9.82 Å

pLDDT: mean 82.09, std 20.78, range [30.84, 97.06]

Foldseek 3Di:
DDDDDDDDDDDDPDDPCPPPPVQPDVDPLLLVLLVVVLVLLVVLCVVVVPDDLVVSVVVVLVVLVCCVVPPVPVSVVNLVSVCSNQVVPLVSLVRRCVSSVHDSVSSVSNSVSSVVSVVPPPDDD

Nearest PDB structures (foldseek):
  8g9s-assembly1_L  TM=2.426E-01  e=6.273E+00  Neisseria lactamica

Sequence (125 aa):
TDNSAINLGGTVEGGQNVTQNNYNFPEPKQAEATQTVSDLLQDIRRRYPQATDAEILEIVDRGLADMQQNNPEKWRKWVDILSVVFAGGVEAIKIIAPALGIPIEIGKRLYEIYDRNRQQLPKGK

Secondary structure (DSSP, 8-state):
-------------S-----------SSHHHHHHHHHHHHHHHHHHHH-TT--HHHHHHHHHHHHHHHHHH-HHHHHHHHHHHHHHTTTGGGGHHHHHHHTT--HHHHHHHHHHHHHHHTTSPPP-